Protein AF-A0A961NF91-F1 (afdb_monomer_lite)

Secondary structure (DSSP, 8-state):
---TT----EEEEEGGGT--HHHHHHHHTTSEEE-TTT--EEE-TT---EEEEEEES--S-HHHHHHHHHHH--STT-EEEEEE-PPPPTTS-HHHHHHHHHHHHHHHHHHH---EEEEEEPP-TTHHHHHHHHHHHHHH-----TTHHHHHHHHS----

pLDDT: mean 83.98, std 18.2, range [38.16, 98.5]

Radius of gyration: 16.46 Å; chains: 1; bounding box: 45×34×44 Å

Sequence (160 aa):
MIHPASHCPLLVISRADGRSSVAAAAYAARTKMTDLRTGKIYSYSRVPGLLAEGFANWSSGAAELWNAAEASETRRNARVARELRPALPAELPLDDQRRLVHGFSCWLKDEFGVAVHYVIHAPTFHGKKKSRQYWNDRNNRRRHDSLLEVFDRLCCTNDV

Structure (mmCIF, N/CA/C/O backbone):
data_AF-A0A961NF91-F1
#
_entry.id   AF-A0A961NF91-F1
#
loop_
_atom_site.group_PDB
_atom_site.id
_atom_site.type_symbol
_atom_site.label_atom_id
_atom_site.label_alt_id
_atom_site.label_comp_id
_atom_site.label_asym_id
_atom_site.label_entity_id
_atom_site.label_seq_id
_atom_site.pdbx_PDB_ins_code
_atom_site.Cartn_x
_atom_site.Cartn_y
_atom_site.Cartn_z
_atom_site.occupancy
_atom_site.B_iso_or_equiv
_atom_site.auth_seq_id
_atom_site.auth_comp_id
_atom_site.auth_asym_id
_atom_site.auth_atom_id
_atom_site.pdbx_PDB_model_num
ATOM 1 N N . MET A 1 1 ? 20.550 -21.795 -3.498 1.00 45.16 1 MET A N 1
ATOM 2 C CA . MET A 1 1 ? 20.814 -20.345 -3.612 1.00 45.16 1 MET A CA 1
ATOM 3 C C . MET A 1 1 ? 19.526 -19.702 -4.104 1.00 45.16 1 MET A C 1
ATOM 5 O O . MET A 1 1 ? 19.100 -20.033 -5.200 1.00 45.16 1 MET A O 1
ATOM 9 N N . ILE A 1 2 ? 18.842 -18.908 -3.276 1.00 46.69 2 ILE A N 1
ATOM 10 C CA . ILE A 1 2 ? 17.623 -18.200 -3.699 1.00 46.69 2 ILE A CA 1
ATOM 11 C C . ILE A 1 2 ? 18.089 -17.054 -4.597 1.00 46.69 2 ILE A C 1
ATOM 13 O O . ILE A 1 2 ? 18.871 -16.213 -4.154 1.00 46.69 2 ILE A O 1
ATOM 17 N N . HIS A 1 3 ? 17.687 -17.062 -5.869 1.00 53.53 3 HIS A N 1
ATOM 18 C CA . HIS A 1 3 ? 18.001 -15.967 -6.784 1.00 53.53 3 HIS A CA 1
ATOM 19 C C . HIS A 1 3 ? 17.428 -14.664 -6.192 1.00 53.53 3 HIS A C 1
ATOM 21 O O . HIS A 1 3 ? 16.327 -14.701 -5.650 1.00 53.53 3 HIS A O 1
ATOM 27 N N . PRO A 1 4 ? 18.102 -13.505 -6.269 1.00 55.38 4 PRO A N 1
ATOM 28 C CA . PRO A 1 4 ? 17.571 -12.247 -5.724 1.00 55.38 4 PRO A CA 1
ATOM 29 C C . PRO A 1 4 ? 16.215 -11.830 -6.331 1.00 55.38 4 PRO A C 1
ATOM 31 O O . PRO A 1 4 ? 15.483 -11.058 -5.719 1.00 55.38 4 PRO A O 1
ATOM 34 N N . ALA A 1 5 ? 15.841 -12.393 -7.487 1.00 56.38 5 ALA A N 1
ATOM 35 C CA . ALA A 1 5 ? 14.496 -12.267 -8.068 1.00 56.38 5 ALA A CA 1
ATOM 36 C C . ALA A 1 5 ? 13.415 -13.130 -7.373 1.00 56.38 5 ALA A C 1
ATOM 38 O O . ALA A 1 5 ? 12.238 -13.004 -7.679 1.00 56.38 5 ALA A O 1
ATOM 39 N N . SER A 1 6 ? 13.790 -13.994 -6.430 1.00 62.66 6 SER A N 1
ATOM 40 C CA . SER A 1 6 ? 12.916 -14.905 -5.680 1.00 62.66 6 SER A CA 1
ATOM 41 C C . SER A 1 6 ? 12.758 -14.448 -4.223 1.00 62.66 6 SER A C 1
ATOM 43 O O . SER A 1 6 ? 12.839 -15.248 -3.294 1.00 62.66 6 SER A O 1
ATOM 45 N N . HIS A 1 7 ? 12.571 -13.144 -4.004 1.00 81.06 7 HIS A N 1
ATOM 46 C CA . HIS A 1 7 ? 12.309 -12.567 -2.685 1.00 81.06 7 HIS A CA 1
ATOM 47 C C . HIS A 1 7 ? 10.883 -12.009 -2.636 1.00 81.06 7 HIS A C 1
ATOM 49 O O . HIS A 1 7 ? 10.570 -11.037 -3.317 1.00 81.06 7 HIS A O 1
ATOM 55 N N . CYS A 1 8 ? 10.017 -12.630 -1.834 1.00 88.25 8 CYS A N 1
ATOM 56 C CA . CYS A 1 8 ? 8.628 -12.210 -1.638 1.00 88.25 8 CYS A CA 1
ATOM 57 C C . CYS A 1 8 ? 8.222 -12.397 -0.165 1.00 88.25 8 CYS A C 1
ATOM 59 O O . CYS A 1 8 ? 7.534 -13.359 0.179 1.00 88.25 8 CYS A O 1
ATOM 61 N N . PRO A 1 9 ? 8.703 -11.543 0.755 1.00 91.38 9 PRO A N 1
ATOM 62 C CA . PRO A 1 9 ? 8.291 -11.613 2.143 1.00 91.38 9 PRO A CA 1
ATOM 63 C C . PRO A 1 9 ? 6.834 -11.170 2.274 1.00 91.38 9 PRO A C 1
ATOM 65 O O . PRO A 1 9 ? 6.402 -10.188 1.662 1.00 91.38 9 PRO A O 1
ATOM 68 N N . LEU A 1 10 ? 6.111 -11.887 3.130 1.00 94.31 10 LEU A N 1
ATOM 69 C CA . LEU A 1 10 ? 4.781 -11.534 3.598 1.00 94.31 10 LEU A CA 1
ATOM 70 C C . LEU A 1 10 ? 4.905 -11.019 5.030 1.00 94.31 10 LEU A C 1
ATOM 72 O O . LEU A 1 10 ? 5.339 -11.743 5.926 1.00 94.31 10 LEU A O 1
ATOM 76 N N . LEU A 1 11 ? 4.518 -9.767 5.251 1.00 95.00 11 LEU A N 1
ATOM 77 C CA . LEU A 1 11 ? 4.472 -9.155 6.570 1.00 95.00 11 LEU A CA 1
ATOM 78 C C . LEU A 1 11 ? 3.021 -9.018 7.016 1.00 95.00 11 LEU A C 1
ATOM 80 O O . LEU A 1 11 ? 2.163 -8.569 6.263 1.00 95.00 11 LEU A O 1
ATOM 84 N N . VAL A 1 12 ? 2.746 -9.365 8.268 1.00 96.75 12 VAL A N 1
ATOM 85 C CA . VAL A 1 12 ? 1.456 -9.069 8.893 1.00 96.75 12 VAL A CA 1
ATOM 86 C C . VAL A 1 12 ? 1.566 -7.725 9.606 1.00 96.75 12 VAL A C 1
ATOM 88 O O . VAL A 1 12 ? 2.531 -7.463 10.329 1.00 96.75 12 VAL A O 1
ATOM 91 N N . ILE A 1 13 ? 0.577 -6.862 9.400 1.00 96.56 13 ILE A N 1
ATOM 92 C CA . ILE A 1 13 ? 0.438 -5.602 10.122 1.00 96.56 13 ILE A CA 1
ATOM 93 C C . ILE A 1 13 ? -0.539 -5.853 11.265 1.00 96.56 13 ILE A C 1
ATOM 95 O O . ILE A 1 13 ? -1.721 -6.117 11.051 1.00 96.56 13 ILE A O 1
ATOM 99 N N . SER A 1 14 ? -0.015 -5.812 12.486 1.00 96.38 14 SER A N 1
ATOM 100 C CA . SER A 1 14 ? -0.759 -6.064 13.714 1.00 96.38 14 SER A CA 1
ATOM 101 C C . SER A 1 14 ? -0.682 -4.859 14.638 1.00 96.38 14 SER A C 1
ATOM 103 O O . SER A 1 14 ? 0.387 -4.277 14.840 1.00 96.38 14 SER A O 1
ATOM 105 N N . ARG A 1 15 ? -1.812 -4.531 15.265 1.00 94.19 15 ARG A N 1
ATOM 106 C CA . ARG A 1 15 ? -1.883 -3.474 16.283 1.00 94.19 15 ARG A CA 1
ATOM 107 C C . ARG A 1 15 ? -1.083 -3.806 17.538 1.00 94.19 15 ARG A C 1
ATOM 109 O O . ARG A 1 15 ? -0.548 -2.899 18.168 1.00 94.19 15 ARG A O 1
ATOM 116 N N . ALA A 1 16 ? -0.974 -5.092 17.882 1.00 94.44 16 ALA A N 1
ATOM 117 C CA . ALA A 1 16 ? -0.183 -5.535 19.031 1.00 94.44 16 ALA A CA 1
ATOM 118 C C . ALA A 1 16 ? 1.308 -5.194 18.875 1.00 94.44 16 ALA A C 1
ATOM 120 O O . ALA A 1 16 ? 1.970 -4.925 19.872 1.00 94.44 16 ALA A O 1
ATOM 121 N N . ASP A 1 17 ? 1.798 -5.099 17.636 1.00 93.50 17 ASP A N 1
ATOM 122 C CA . ASP A 1 17 ? 3.180 -4.711 17.332 1.00 93.50 17 ASP A CA 1
ATOM 123 C C . ASP A 1 17 ? 3.349 -3.181 17.243 1.00 93.50 17 ASP A C 1
ATOM 125 O O . ASP A 1 17 ? 4.366 -2.683 16.759 1.00 93.50 17 ASP A O 1
ATOM 129 N N . GLY A 1 18 ? 2.321 -2.415 17.627 1.00 92.62 18 GLY A N 1
ATOM 130 C CA . GLY A 1 18 ? 2.291 -0.958 17.501 1.00 92.62 18 GLY A CA 1
ATOM 131 C C . GLY A 1 18 ? 2.230 -0.458 16.054 1.00 92.62 18 GLY A C 1
ATOM 132 O O . GLY A 1 18 ? 2.477 0.724 15.808 1.00 92.62 18 GLY A O 1
ATOM 133 N N . ARG A 1 19 ? 1.920 -1.332 15.086 1.00 95.19 19 ARG A N 1
ATOM 134 C CA . ARG A 1 19 ? 1.823 -0.970 13.667 1.00 95.19 19 ARG A CA 1
ATOM 135 C C . ARG A 1 19 ? 0.426 -0.446 13.325 1.00 95.19 19 ARG A C 1
ATOM 137 O O . ARG A 1 19 ? -0.562 -0.807 13.960 1.00 95.19 19 ARG A O 1
ATOM 144 N N . SER A 1 20 ? 0.364 0.397 12.298 1.00 95.81 20 SER A N 1
ATOM 145 C CA . SER A 1 20 ? -0.870 0.939 11.715 1.00 95.81 20 SER A CA 1
ATOM 146 C C . SER A 1 20 ? -0.845 0.680 10.214 1.00 95.81 20 SER A C 1
ATOM 148 O O . SER A 1 20 ? 0.181 0.908 9.562 1.00 95.81 20 SER A O 1
ATOM 150 N N . SER A 1 21 ? -1.958 0.184 9.674 1.00 97.38 21 SER A N 1
ATOM 151 C CA . SER A 1 21 ? -2.094 -0.037 8.231 1.00 97.38 21 SER A CA 1
ATOM 152 C C . SER A 1 21 ? -2.079 1.289 7.465 1.00 97.38 21 SER A C 1
ATOM 154 O O . SER A 1 21 ? -1.402 1.389 6.445 1.00 97.38 21 SER A O 1
ATOM 156 N N . VAL A 1 22 ? -2.677 2.346 8.027 1.00 98.25 22 VAL A N 1
ATOM 157 C CA . VAL A 1 22 ? -2.628 3.713 7.479 1.00 98.25 22 VAL A CA 1
ATOM 158 C C . VAL A 1 22 ? -1.194 4.245 7.440 1.00 98.25 22 VAL A C 1
ATOM 160 O O . VAL A 1 22 ? -0.771 4.818 6.438 1.00 98.25 22 VAL A O 1
ATOM 163 N N . ALA A 1 23 ? -0.406 4.021 8.497 1.00 97.81 23 ALA A N 1
ATOM 164 C CA . ALA A 1 23 ? 0.999 4.434 8.522 1.00 97.81 23 ALA A CA 1
ATOM 165 C C . ALA A 1 23 ? 1.832 3.714 7.449 1.00 97.81 23 ALA A C 1
ATOM 167 O O . ALA A 1 23 ? 2.625 4.343 6.742 1.00 97.81 23 ALA A O 1
ATOM 168 N N . ALA A 1 24 ? 1.643 2.397 7.319 1.00 97.44 24 ALA A N 1
ATOM 169 C CA . ALA A 1 24 ? 2.328 1.586 6.318 1.00 97.44 24 ALA A CA 1
ATOM 170 C C . ALA A 1 24 ? 1.946 2.013 4.894 1.00 97.44 24 ALA A C 1
ATOM 172 O O . ALA A 1 24 ? 2.824 2.195 4.049 1.00 97.44 24 ALA A O 1
ATOM 173 N N . ALA A 1 25 ? 0.660 2.255 4.649 1.00 97.69 25 ALA A N 1
ATOM 174 C CA . ALA A 1 25 ? 0.154 2.724 3.370 1.00 97.69 25 ALA A CA 1
ATOM 175 C C . ALA A 1 25 ? 0.665 4.116 3.003 1.00 97.69 25 ALA A C 1
ATOM 177 O O . ALA A 1 25 ? 1.136 4.310 1.886 1.00 97.69 25 ALA A O 1
ATOM 178 N N . ALA A 1 26 ? 0.661 5.064 3.945 1.00 98.00 26 ALA A N 1
ATOM 179 C CA . ALA A 1 26 ? 1.219 6.396 3.731 1.00 98.00 26 ALA A CA 1
ATOM 180 C C . ALA A 1 26 ? 2.701 6.321 3.341 1.00 98.00 26 ALA A C 1
ATOM 182 O O . ALA A 1 26 ? 3.154 7.039 2.445 1.00 98.00 26 ALA A O 1
ATOM 183 N N . TYR A 1 27 ? 3.460 5.437 3.998 1.00 96.56 27 TYR A N 1
ATOM 184 C CA . TYR A 1 27 ? 4.861 5.204 3.666 1.00 96.56 27 TYR A CA 1
ATOM 185 C C . TYR A 1 27 ? 5.014 4.616 2.263 1.00 96.56 27 TYR A C 1
ATOM 187 O O . TYR A 1 27 ? 5.834 5.112 1.487 1.00 96.56 27 TYR A O 1
ATOM 195 N N . ALA A 1 28 ? 4.236 3.584 1.936 1.00 95.88 28 ALA A N 1
ATOM 196 C CA . ALA A 1 28 ? 4.276 2.883 0.658 1.00 95.88 28 ALA A CA 1
ATOM 197 C C . ALA A 1 28 ? 3.884 3.799 -0.516 1.00 95.88 28 ALA A C 1
ATOM 199 O O . ALA A 1 28 ? 4.651 3.919 -1.470 1.00 95.88 28 ALA A O 1
ATOM 200 N N . ALA A 1 29 ? 2.769 4.518 -0.402 1.00 96.62 29 ALA A N 1
ATOM 201 C CA . ALA A 1 29 ? 2.259 5.457 -1.406 1.00 96.62 29 ALA A CA 1
ATOM 202 C C . ALA A 1 29 ? 2.975 6.819 -1.395 1.00 96.62 29 ALA A C 1
ATOM 204 O O . ALA A 1 29 ? 2.605 7.726 -2.131 1.00 96.62 29 ALA A O 1
ATOM 205 N N . ARG A 1 30 ? 4.012 6.996 -0.557 1.00 96.50 30 ARG A N 1
ATOM 206 C CA . ARG A 1 30 ? 4.798 8.243 -0.470 1.00 96.50 30 ARG A CA 1
ATOM 207 C C . ARG A 1 30 ? 3.908 9.479 -0.320 1.00 96.50 30 ARG A C 1
ATOM 209 O O . ARG A 1 30 ? 4.159 10.512 -0.928 1.00 96.50 30 ARG A O 1
ATOM 216 N N . THR A 1 31 ? 2.875 9.381 0.508 1.00 96.31 31 THR A N 1
ATOM 217 C CA . THR A 1 31 ? 1.854 10.426 0.646 1.00 96.31 31 THR A CA 1
ATOM 218 C C . THR A 1 31 ? 1.624 10.795 2.110 1.00 96.31 31 THR A C 1
ATOM 220 O O . THR A 1 31 ? 2.300 10.296 3.019 1.00 96.31 31 THR A O 1
ATOM 223 N N . LYS A 1 32 ? 0.726 11.752 2.341 1.00 98.00 32 LYS A N 1
ATOM 224 C CA . LYS A 1 32 ? 0.259 12.142 3.667 1.00 98.00 32 LYS A CA 1
ATOM 225 C C . LYS A 1 32 ? -1.098 11.494 3.928 1.00 98.00 32 LYS A C 1
ATOM 227 O O . LYS A 1 32 ? -2.015 11.690 3.142 1.00 98.00 32 LYS A O 1
ATOM 232 N N . MET A 1 33 ? -1.236 10.778 5.040 1.00 98.25 33 MET A N 1
ATOM 233 C CA . MET A 1 33 ? -2.511 10.205 5.482 1.00 98.25 33 MET A CA 1
ATOM 234 C C . MET A 1 33 ? -2.722 10.447 6.973 1.00 98.25 33 MET A C 1
ATOM 236 O O . MET A 1 33 ? -1.764 10.506 7.750 1.00 98.25 33 MET A O 1
ATOM 240 N N . THR A 1 34 ? -3.985 10.552 7.367 1.00 98.50 34 THR A N 1
ATOM 241 C CA . THR A 1 34 ? -4.399 10.621 8.768 1.00 98.50 34 THR A CA 1
ATOM 242 C C . THR A 1 34 ? -5.028 9.291 9.157 1.00 98.50 34 THR A C 1
ATOM 244 O O . THR A 1 34 ? -5.922 8.806 8.468 1.00 98.50 34 THR A O 1
ATOM 247 N N . ASP A 1 35 ? -4.557 8.705 10.253 1.00 97.69 35 ASP A N 1
ATOM 248 C CA . ASP A 1 35 ? -5.179 7.550 10.898 1.00 97.69 35 ASP A CA 1
ATOM 249 C C . ASP A 1 35 ? -6.337 8.068 11.760 1.00 97.69 35 ASP A C 1
ATOM 251 O O . ASP A 1 35 ? -6.119 8.690 12.802 1.00 97.69 35 ASP A O 1
ATOM 255 N N . LEU A 1 36 ? -7.571 7.855 11.302 1.00 97.75 36 LEU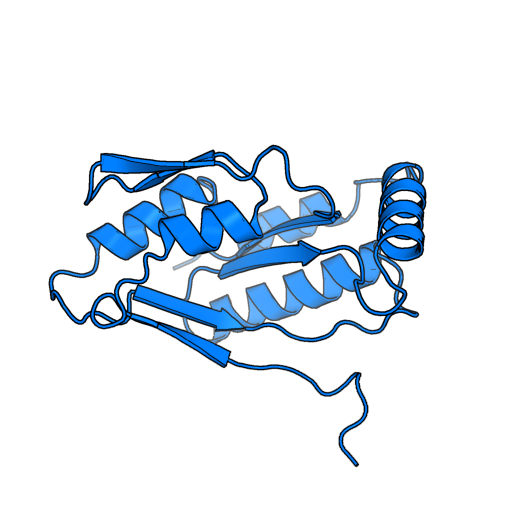 A N 1
ATOM 256 C CA . LEU A 1 36 ? -8.778 8.392 11.938 1.00 97.75 36 LEU A CA 1
ATOM 257 C C . LEU A 1 36 ? -9.046 7.771 13.314 1.00 97.75 36 LEU A C 1
ATOM 259 O O . LEU A 1 36 ? -9.662 8.407 14.165 1.00 97.75 36 LEU A O 1
ATOM 263 N N . ARG A 1 37 ? -8.546 6.557 13.566 1.00 94.56 37 ARG A N 1
ATOM 264 C CA . ARG A 1 37 ? -8.694 5.871 14.855 1.00 94.56 37 ARG A CA 1
ATOM 265 C C . ARG A 1 37 ? -7.831 6.515 15.939 1.00 94.56 37 ARG A C 1
ATOM 267 O O . ARG A 1 37 ? -8.215 6.530 17.104 1.00 94.56 37 ARG A O 1
ATOM 274 N N . THR A 1 38 ? -6.639 6.990 15.580 1.00 94.75 38 THR A N 1
ATOM 275 C CA . THR A 1 38 ? -5.663 7.541 16.541 1.00 94.75 38 THR A CA 1
ATOM 276 C C . THR A 1 38 ? -5.468 9.050 16.444 1.00 94.75 38 THR A C 1
ATOM 278 O O . THR A 1 38 ? -4.808 9.624 17.308 1.00 94.75 38 THR A O 1
ATOM 281 N N . GLY A 1 39 ? -5.975 9.689 15.389 1.00 97.00 39 GLY A N 1
ATOM 282 C CA . GLY A 1 39 ? -5.725 11.094 15.061 1.00 97.00 39 GLY A CA 1
ATOM 283 C C . GLY A 1 39 ? -4.299 11.381 14.573 1.00 97.00 39 GLY A C 1
ATOM 284 O O . GLY A 1 39 ? -3.949 12.538 14.340 1.00 97.00 39 GLY A O 1
ATOM 285 N N . LYS A 1 40 ? -3.444 10.360 14.423 1.00 97.69 40 LYS A N 1
ATOM 286 C CA . LYS A 1 40 ? -2.047 10.541 14.007 1.00 97.69 40 LYS A CA 1
ATOM 287 C C . LYS A 1 40 ? -1.956 10.849 12.518 1.00 97.69 40 LYS A C 1
ATOM 289 O O . LYS A 1 40 ? -2.625 10.229 11.697 1.00 97.69 40 LYS A O 1
ATOM 294 N N . ILE A 1 41 ? -1.059 11.767 12.171 1.00 98.25 41 ILE A N 1
ATOM 295 C CA . ILE A 1 41 ? -0.779 12.157 10.789 1.00 98.25 41 ILE A CA 1
ATOM 296 C C . ILE A 1 41 ? 0.585 11.599 10.385 1.00 98.25 41 ILE A C 1
ATOM 298 O O . ILE A 1 41 ? 1.602 11.901 11.011 1.00 98.25 41 ILE A O 1
ATOM 302 N N . TYR A 1 42 ? 0.611 10.832 9.302 1.00 97.81 42 TYR A N 1
ATOM 303 C CA . TYR A 1 42 ? 1.816 10.276 8.700 1.00 97.81 42 TYR A CA 1
ATOM 304 C C . TYR A 1 42 ? 2.087 10.988 7.379 1.00 97.81 42 TYR A C 1
ATOM 306 O O . TYR A 1 42 ? 1.187 11.094 6.554 1.00 97.81 42 TYR A O 1
ATOM 314 N N . SER A 1 43 ? 3.302 11.499 7.165 1.00 96.94 43 SER A N 1
ATOM 315 C CA . SER A 1 43 ? 3.644 12.260 5.957 1.00 96.94 43 SER A CA 1
ATOM 316 C C . SER A 1 43 ? 4.961 11.796 5.356 1.00 96.94 43 SER A C 1
ATOM 318 O O . SER A 1 43 ? 6.028 12.057 5.910 1.00 96.94 43 SER A O 1
ATOM 320 N N . TYR A 1 44 ? 4.882 11.183 4.175 1.00 95.81 44 TYR A N 1
ATOM 321 C CA . TYR A 1 44 ? 6.038 10.697 3.418 1.00 95.81 44 TYR A CA 1
ATOM 322 C C . TYR A 1 44 ? 6.140 11.304 2.012 1.00 95.81 44 TYR A C 1
ATOM 324 O O . TYR A 1 44 ? 6.925 10.830 1.198 1.00 95.81 44 TYR A O 1
ATOM 332 N N . SER A 1 45 ? 5.425 12.405 1.760 1.00 90.50 45 SER A N 1
ATOM 333 C CA . SER A 1 45 ? 5.399 13.149 0.485 1.00 90.50 45 SER A CA 1
ATOM 334 C C . SER A 1 45 ? 6.760 13.625 -0.027 1.00 90.50 45 SER A C 1
ATOM 336 O O . SER A 1 45 ? 6.919 13.917 -1.207 1.00 90.50 45 SER A O 1
ATOM 338 N N . ARG A 1 46 ? 7.765 13.707 0.850 1.00 89.75 46 ARG A N 1
ATOM 339 C CA . ARG A 1 46 ? 9.135 14.112 0.494 1.00 89.75 46 ARG A CA 1
ATOM 340 C C . ARG A 1 46 ? 10.040 12.938 0.118 1.00 89.75 46 ARG A C 1
ATOM 342 O O . ARG A 1 46 ? 11.189 13.158 -0.259 1.00 89.75 46 ARG A O 1
ATOM 349 N N . VAL A 1 47 ? 9.569 11.701 0.266 1.00 88.50 47 VAL A N 1
ATOM 350 C CA . VAL A 1 47 ? 10.355 10.502 -0.026 1.00 88.50 47 VAL A CA 1
ATOM 351 C C . VAL A 1 47 ? 10.150 10.133 -1.503 1.00 88.50 47 VAL A C 1
ATOM 353 O O . VAL A 1 47 ? 9.031 9.812 -1.892 1.00 88.50 47 VAL A O 1
ATOM 356 N N . PRO A 1 48 ? 11.198 10.173 -2.347 1.00 85.88 48 PRO A N 1
ATOM 357 C CA . PRO A 1 48 ? 11.063 9.872 -3.769 1.00 85.88 48 PRO A CA 1
ATOM 358 C C . PRO A 1 48 ? 10.986 8.360 -4.023 1.00 85.88 48 PRO A C 1
ATOM 360 O O . PRO A 1 48 ? 11.174 7.541 -3.120 1.00 85.88 48 PRO A O 1
ATOM 363 N N . GLY A 1 49 ? 10.796 7.988 -5.290 1.00 87.44 49 GLY A N 1
ATOM 364 C CA . GLY A 1 49 ? 10.935 6.603 -5.736 1.00 87.44 49 GLY A CA 1
ATOM 365 C C . GLY A 1 49 ? 9.631 5.824 -5.859 1.00 87.44 49 GLY A C 1
ATOM 366 O O . GLY A 1 49 ? 9.710 4.620 -6.056 1.00 87.44 49 GLY A O 1
ATOM 367 N N . LEU A 1 50 ? 8.462 6.463 -5.773 1.00 91.88 50 LEU A N 1
ATOM 368 C CA . LEU A 1 50 ? 7.213 5.871 -6.262 1.00 91.88 50 LEU A CA 1
ATOM 369 C C . LEU A 1 50 ? 7.187 5.959 -7.793 1.00 91.88 50 LEU A C 1
ATOM 371 O O . LEU A 1 50 ? 7.470 7.023 -8.344 1.00 91.88 50 LEU A O 1
ATOM 375 N N . LEU A 1 51 ? 6.914 4.835 -8.454 1.00 91.94 51 LEU A N 1
ATOM 376 C CA . LEU A 1 51 ? 6.835 4.719 -9.913 1.00 91.94 51 LEU A CA 1
ATOM 377 C C . LEU A 1 51 ? 5.413 4.452 -10.404 1.00 91.94 51 LEU A C 1
ATOM 379 O O . LEU A 1 51 ? 5.059 4.894 -11.489 1.00 91.94 51 LEU A O 1
ATOM 383 N N . ALA A 1 52 ? 4.623 3.706 -9.634 1.00 93.56 52 ALA A N 1
ATOM 384 C CA . ALA A 1 52 ? 3.217 3.456 -9.921 1.00 93.56 52 ALA A CA 1
ATOM 385 C C . ALA A 1 52 ? 2.466 3.131 -8.627 1.00 93.56 52 ALA A C 1
ATOM 387 O O . ALA A 1 52 ? 3.061 2.628 -7.672 1.00 93.56 52 ALA A O 1
ATOM 388 N N . GLU A 1 53 ? 1.167 3.383 -8.635 1.00 95.94 53 GLU A N 1
ATOM 389 C CA . GLU A 1 53 ? 0.203 3.049 -7.590 1.00 95.94 53 GLU A CA 1
ATOM 390 C C . GLU A 1 53 ? -1.073 2.565 -8.283 1.00 95.94 53 GLU A C 1
ATOM 392 O O . GLU A 1 53 ? -1.348 2.967 -9.418 1.00 95.94 53 GLU A O 1
ATOM 397 N N . GLY A 1 54 ? -1.820 1.681 -7.636 1.00 96.44 54 GLY A N 1
ATOM 398 C CA . GLY A 1 54 ? -3.121 1.244 -8.119 1.00 96.44 54 GLY A CA 1
ATOM 399 C C . GLY A 1 54 ? -3.841 0.366 -7.108 1.00 96.44 54 GLY A C 1
ATOM 400 O O . GLY A 1 54 ? -3.319 0.057 -6.029 1.00 96.44 54 GLY A O 1
ATOM 401 N N . PHE A 1 55 ? -5.062 -0.014 -7.465 1.00 97.25 55 PHE A N 1
ATOM 402 C CA . PHE A 1 55 ? -5.995 -0.685 -6.571 1.00 97.25 55 PHE A CA 1
ATOM 403 C C . PHE A 1 55 ? -6.705 -1.828 -7.290 1.00 97.25 55 PHE A C 1
ATOM 405 O O . PHE A 1 55 ? -6.913 -1.779 -8.497 1.00 97.25 55 PHE A O 1
ATOM 412 N N . ALA A 1 56 ? -7.109 -2.840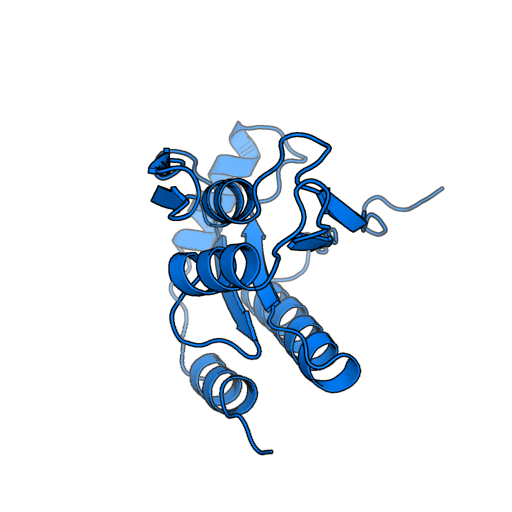 -6.529 1.00 96.56 56 ALA A N 1
ATOM 413 C CA . ALA A 1 56 ? -8.101 -3.820 -6.949 1.00 96.56 56 ALA A CA 1
ATOM 414 C C . ALA A 1 56 ? -9.161 -3.931 -5.852 1.00 96.56 56 ALA A C 1
ATOM 416 O O . ALA A 1 56 ? -8.823 -3.914 -4.664 1.00 96.56 56 ALA A O 1
ATOM 417 N N . ASN A 1 57 ? -10.433 -4.033 -6.248 1.00 95.81 57 ASN A N 1
ATOM 418 C CA . ASN A 1 57 ? -11.571 -4.089 -5.323 1.00 95.81 57 ASN A CA 1
ATOM 419 C C . ASN A 1 57 ? -11.675 -2.873 -4.371 1.00 95.81 57 ASN A C 1
ATOM 421 O O . ASN A 1 57 ? -12.129 -2.982 -3.232 1.00 95.81 57 ASN A O 1
ATOM 425 N N . TRP A 1 58 ? -11.199 -1.706 -4.818 1.00 95.88 58 TRP A N 1
ATOM 426 C CA . TRP A 1 58 ? -11.323 -0.434 -4.107 1.00 95.88 58 TRP A CA 1
ATOM 427 C C . TRP A 1 58 ? -11.149 0.740 -5.074 1.00 95.88 58 TRP A C 1
ATOM 429 O O . TRP A 1 58 ? -10.247 0.711 -5.905 1.00 95.88 58 TRP A O 1
ATOM 439 N N . SER A 1 59 ? -11.971 1.783 -4.952 1.00 92.44 59 SER A N 1
ATOM 440 C CA . SER A 1 59 ? -11.949 2.942 -5.864 1.00 92.44 59 SER A CA 1
ATOM 441 C C . SER A 1 59 ? -11.741 4.289 -5.169 1.00 92.44 59 SER A C 1
ATOM 443 O O . SER A 1 59 ? -11.341 5.252 -5.817 1.00 92.44 59 SER A O 1
ATOM 445 N N . SER A 1 60 ? -11.959 4.373 -3.854 1.00 92.06 60 SER A N 1
ATOM 446 C CA . SER A 1 60 ? -11.943 5.651 -3.127 1.00 92.06 60 SER A CA 1
ATOM 447 C C . SER A 1 60 ? -10.549 6.156 -2.750 1.00 92.06 60 SER A C 1
ATOM 449 O O . SER A 1 60 ? -10.456 7.227 -2.173 1.00 92.06 60 SER A O 1
ATOM 451 N N . GLY A 1 61 ? -9.480 5.416 -3.063 1.00 94.25 61 GLY A N 1
ATOM 452 C CA . GLY A 1 61 ? -8.099 5.780 -2.728 1.00 94.25 61 GLY A CA 1
ATOM 453 C C . GLY A 1 61 ? -7.546 5.092 -1.475 1.00 94.25 61 GLY A C 1
ATOM 454 O O . GLY A 1 61 ? -8.253 4.408 -0.728 1.00 94.25 61 GLY A O 1
ATOM 455 N N . ALA A 1 62 ? -6.233 5.232 -1.263 1.00 97.00 62 ALA A N 1
ATOM 456 C CA . ALA A 1 62 ? -5.527 4.502 -0.213 1.00 97.00 62 ALA A CA 1
ATOM 457 C C . ALA A 1 62 ? -5.888 4.986 1.200 1.00 97.00 62 ALA A C 1
ATOM 459 O O . ALA A 1 62 ? -6.018 4.163 2.104 1.00 97.00 62 ALA A O 1
ATOM 460 N N . ALA A 1 63 ? -6.071 6.291 1.418 1.00 97.75 63 ALA A N 1
ATOM 461 C CA . ALA A 1 63 ? -6.408 6.799 2.749 1.00 97.75 63 ALA A CA 1
ATOM 462 C C . ALA A 1 63 ? -7.747 6.223 3.237 1.00 97.75 63 ALA A C 1
ATOM 464 O O . ALA A 1 63 ? -7.865 5.812 4.390 1.00 97.75 63 ALA A O 1
ATOM 465 N N . GLU A 1 64 ? -8.721 6.139 2.342 1.00 98.19 64 GLU A N 1
ATOM 466 C CA . GLU A 1 64 ? -10.053 5.600 2.553 1.00 98.19 64 GLU A CA 1
ATOM 467 C C . GLU A 1 64 ? -9.988 4.092 2.801 1.00 98.19 64 GLU A C 1
ATOM 469 O O . GLU A 1 64 ? -10.556 3.623 3.786 1.00 98.19 64 GLU A O 1
ATOM 474 N N . LEU A 1 65 ? -9.239 3.347 1.976 1.00 98.06 65 LEU A N 1
ATOM 475 C CA . LEU A 1 65 ? -9.077 1.896 2.126 1.00 98.06 65 LEU A CA 1
ATOM 476 C C . LEU A 1 65 ? -8.540 1.535 3.506 1.00 98.06 65 LEU A C 1
ATOM 478 O O . LEU A 1 65 ? -9.111 0.715 4.223 1.00 98.06 65 LEU A O 1
ATOM 482 N N . TRP A 1 66 ? -7.421 2.146 3.886 1.00 98.00 66 TRP A N 1
ATOM 483 C CA . TRP A 1 66 ? -6.723 1.744 5.099 1.00 98.00 66 TRP A CA 1
ATOM 484 C C . TRP A 1 66 ? -7.399 2.276 6.358 1.00 98.00 66 TRP A C 1
ATOM 486 O O . TRP A 1 66 ? -7.345 1.615 7.392 1.00 98.00 66 TRP A O 1
ATOM 496 N N . ASN A 1 67 ? -8.114 3.404 6.284 1.00 98.19 67 ASN A N 1
ATOM 497 C CA . ASN A 1 67 ? -8.988 3.806 7.385 1.00 98.19 67 ASN A CA 1
ATOM 498 C C . ASN A 1 67 ? -10.216 2.894 7.513 1.00 98.19 67 ASN A C 1
ATOM 500 O O . ASN A 1 67 ? -10.602 2.591 8.640 1.00 98.19 67 ASN A O 1
ATOM 504 N N . ALA A 1 68 ? -10.790 2.403 6.410 1.00 97.88 68 ALA A N 1
ATOM 505 C CA . ALA A 1 68 ? -11.858 1.405 6.461 1.00 97.88 68 ALA A CA 1
ATOM 506 C C . ALA A 1 68 ? -11.364 0.079 7.070 1.00 97.88 68 ALA A C 1
ATOM 508 O O . ALA A 1 68 ? -12.038 -0.476 7.936 1.00 97.88 68 ALA A O 1
ATOM 509 N N . ALA A 1 69 ? -10.159 -0.374 6.705 1.00 97.31 69 ALA A N 1
ATOM 510 C CA . ALA A 1 69 ? -9.528 -1.566 7.279 1.00 97.31 69 ALA A CA 1
ATOM 511 C C . ALA A 1 69 ? -9.210 -1.415 8.780 1.00 97.31 69 ALA A C 1
ATOM 513 O O . ALA A 1 69 ? -9.388 -2.348 9.563 1.00 97.31 69 ALA A O 1
ATOM 514 N N . GLU A 1 70 ? -8.763 -0.236 9.229 1.00 97.44 70 GLU A N 1
ATOM 515 C CA . GLU A 1 70 ? -8.645 0.030 10.666 1.00 97.44 70 GLU A CA 1
ATOM 516 C C . GLU A 1 70 ? -10.024 0.053 11.343 1.00 97.44 70 GLU A C 1
ATOM 518 O O . GLU A 1 70 ? -10.181 -0.486 12.437 1.00 97.44 70 GLU A O 1
ATOM 523 N N . ALA A 1 71 ? -11.036 0.659 10.728 1.00 96.75 71 ALA A N 1
ATOM 524 C CA . ALA A 1 71 ? -12.363 0.764 11.327 1.00 96.75 71 ALA A CA 1
ATOM 525 C C . ALA A 1 71 ? -13.083 -0.591 11.440 1.00 96.75 71 ALA A C 1
ATOM 527 O O . ALA A 1 71 ? -13.809 -0.806 12.411 1.00 96.75 71 ALA A O 1
ATOM 528 N N . SER A 1 72 ? -12.864 -1.519 10.500 1.00 95.88 72 SER A N 1
ATOM 529 C CA . SER A 1 72 ? -13.495 -2.847 10.517 1.00 95.88 72 SER A CA 1
ATOM 530 C C . SER A 1 72 ? -13.018 -3.733 11.670 1.00 95.88 72 SER A C 1
ATOM 532 O O . SER A 1 72 ? -13.703 -4.675 12.062 1.00 95.88 72 SER A O 1
ATOM 534 N N . GLU A 1 73 ? -11.846 -3.442 12.233 1.00 94.94 73 GLU A N 1
ATOM 535 C CA . GLU A 1 73 ? -11.239 -4.231 13.298 1.00 94.94 73 GLU A CA 1
ATOM 536 C C . GLU A 1 73 ? -11.487 -3.619 14.681 1.00 94.94 73 GLU A C 1
ATOM 538 O O . GLU A 1 73 ? -11.067 -2.499 14.978 1.00 94.94 73 GLU A O 1
ATOM 543 N N . THR A 1 74 ? -12.076 -4.389 15.598 1.00 91.94 74 THR A N 1
ATOM 544 C CA . THR A 1 74 ? -12.449 -3.899 16.943 1.00 91.94 74 THR A CA 1
ATOM 545 C C . THR A 1 74 ? -11.425 -4.233 18.027 1.00 91.94 74 THR A C 1
ATOM 547 O O . THR A 1 74 ? -11.381 -3.596 19.080 1.00 91.94 74 THR A O 1
ATOM 550 N N . ARG A 1 75 ? -10.563 -5.231 17.796 1.00 92.88 75 ARG A N 1
ATOM 551 C CA . ARG A 1 75 ? -9.639 -5.740 18.820 1.00 92.88 75 ARG A CA 1
ATOM 552 C C . ARG A 1 75 ? -8.325 -4.960 18.842 1.00 92.88 75 ARG A C 1
ATOM 554 O O . ARG A 1 75 ? -7.776 -4.584 17.804 1.00 92.88 75 ARG A O 1
ATOM 561 N N . ARG A 1 76 ? -7.755 -4.786 20.041 1.00 89.81 76 ARG A N 1
ATOM 562 C CA . ARG A 1 76 ? -6.456 -4.108 20.237 1.00 89.81 76 ARG A CA 1
ATOM 563 C C . ARG A 1 76 ? -5.264 -4.848 19.621 1.00 89.81 76 ARG A C 1
ATOM 565 O O . ARG A 1 76 ? -4.224 -4.245 19.413 1.00 89.81 76 ARG A O 1
ATOM 572 N N . ASN A 1 77 ? -5.403 -6.145 19.359 1.00 91.81 77 ASN A N 1
ATOM 573 C CA . ASN A 1 77 ? -4.386 -7.017 18.765 1.00 91.81 77 ASN A CA 1
ATOM 574 C C . ASN A 1 77 ? -4.792 -7.518 17.368 1.00 91.81 77 ASN A C 1
ATOM 576 O O . ASN A 1 77 ? -4.318 -8.564 16.929 1.00 91.81 77 ASN A O 1
ATOM 580 N N . ALA A 1 78 ? -5.695 -6.802 16.691 1.00 95.19 78 ALA A N 1
ATOM 581 C CA . ALA A 1 78 ? -6.150 -7.161 15.356 1.00 95.19 78 ALA A CA 1
ATOM 582 C C . ALA A 1 78 ? -5.006 -7.156 14.330 1.00 95.19 78 ALA A C 1
ATOM 584 O O . ALA A 1 78 ? -4.098 -6.317 14.389 1.00 95.19 78 ALA A O 1
ATOM 585 N N . ARG A 1 79 ? -5.087 -8.089 13.374 1.00 96.56 79 ARG A N 1
ATOM 586 C CA . ARG A 1 79 ? -4.224 -8.168 12.189 1.00 96.56 79 ARG A CA 1
ATOM 587 C C . ARG A 1 79 ? -4.916 -7.426 11.049 1.00 96.56 79 ARG A C 1
ATOM 589 O O . ARG A 1 79 ? -5.657 -8.027 10.286 1.00 96.56 79 ARG A O 1
ATOM 596 N N . VAL A 1 80 ? -4.674 -6.124 10.981 1.00 96.62 80 VAL A N 1
ATOM 597 C CA . VAL A 1 80 ? -5.397 -5.178 10.116 1.00 96.62 80 VAL A CA 1
ATOM 598 C C . VAL A 1 80 ? -5.041 -5.301 8.635 1.00 96.62 80 VAL A C 1
ATOM 600 O O . VAL A 1 80 ? -5.827 -4.908 7.784 1.00 96.62 80 VAL A O 1
ATOM 603 N N . ALA A 1 81 ? -3.853 -5.817 8.306 1.00 97.12 81 ALA A N 1
ATOM 604 C CA . ALA A 1 81 ? -3.412 -5.937 6.920 1.00 97.12 81 ALA A CA 1
ATOM 605 C C . ALA A 1 81 ? -2.321 -7.000 6.736 1.00 97.12 81 ALA A C 1
ATOM 607 O O . ALA A 1 81 ? -1.638 -7.403 7.685 1.00 97.12 81 ALA A O 1
ATOM 608 N N . ARG A 1 82 ? -2.124 -7.415 5.482 1.00 97.19 82 ARG A N 1
ATOM 609 C CA . ARG A 1 82 ? -0.968 -8.199 5.030 1.00 97.19 82 ARG A CA 1
ATOM 610 C C . ARG A 1 82 ? -0.259 -7.433 3.920 1.00 97.19 82 ARG A C 1
ATOM 612 O O . ARG A 1 82 ? -0.904 -6.942 3.003 1.00 97.19 82 ARG A O 1
ATOM 619 N N . GLU A 1 83 ? 1.058 -7.344 4.010 1.00 96.31 83 GLU A N 1
ATOM 620 C CA . GLU A 1 83 ? 1.915 -6.669 3.042 1.00 96.31 83 GLU A CA 1
ATOM 621 C C . GLU A 1 83 ? 2.799 -7.706 2.347 1.00 96.31 83 GLU A C 1
ATOM 623 O O . GLU A 1 83 ? 3.628 -8.357 2.984 1.00 96.31 83 GLU A O 1
ATOM 628 N N . LEU A 1 84 ? 2.627 -7.851 1.036 1.00 95.50 84 LEU A N 1
ATOM 629 C CA . LEU A 1 84 ? 3.505 -8.639 0.176 1.00 95.50 84 LEU A CA 1
ATOM 630 C C . LEU A 1 84 ? 4.549 -7.713 -0.453 1.00 95.50 84 LEU A C 1
ATOM 632 O O . LEU A 1 84 ? 4.190 -6.668 -0.991 1.00 95.50 84 LEU A O 1
ATOM 636 N N . ARG A 1 85 ? 5.834 -8.094 -0.424 1.00 92.56 85 ARG A N 1
ATOM 637 C CA . ARG A 1 85 ? 6.909 -7.332 -1.099 1.00 92.56 85 ARG A CA 1
ATOM 638 C C . ARG A 1 85 ? 7.636 -8.157 -2.163 1.00 92.56 85 ARG A C 1
ATOM 640 O O . ARG A 1 85 ? 8.822 -8.451 -1.989 1.00 92.56 85 ARG A O 1
ATOM 647 N N . PRO A 1 86 ? 6.961 -8.546 -3.254 1.00 90.88 86 PRO A N 1
ATOM 648 C CA . PRO A 1 86 ? 7.614 -9.273 -4.331 1.00 90.88 86 PRO A CA 1
ATOM 649 C C . PRO A 1 86 ? 8.703 -8.413 -4.984 1.00 90.88 86 PRO A C 1
ATOM 651 O O . PRO A 1 86 ? 8.481 -7.253 -5.337 1.00 90.88 86 PRO A O 1
ATOM 654 N N . ALA A 1 87 ? 9.889 -8.988 -5.160 1.00 89.38 87 ALA A N 1
ATOM 655 C CA . ALA A 1 87 ? 10.906 -8.427 -6.033 1.00 89.38 87 ALA A CA 1
ATOM 656 C C . ALA A 1 87 ? 10.437 -8.550 -7.489 1.00 89.38 87 ALA A C 1
ATOM 658 O O . ALA A 1 87 ? 10.093 -9.638 -7.947 1.00 89.38 87 ALA A O 1
ATOM 659 N N . LEU A 1 88 ? 10.436 -7.435 -8.217 1.00 88.31 88 LEU A N 1
ATOM 660 C CA . LEU A 1 88 ? 10.136 -7.427 -9.648 1.00 88.31 88 LEU A CA 1
ATOM 661 C C . LEU A 1 88 ? 11.440 -7.540 -10.453 1.00 88.31 88 LEU A C 1
ATOM 663 O O . LEU A 1 88 ? 12.410 -6.859 -10.098 1.00 88.31 88 LEU A O 1
ATOM 667 N N . PRO A 1 89 ? 11.477 -8.339 -11.538 1.00 85.31 89 PRO A N 1
ATOM 668 C CA . PRO A 1 89 ? 12.621 -8.387 -12.444 1.00 85.31 89 PRO A CA 1
ATOM 669 C C . PRO A 1 89 ? 12.975 -6.990 -12.960 1.00 85.31 89 PRO A C 1
ATOM 671 O O . PRO A 1 89 ? 12.109 -6.238 -13.423 1.00 85.31 89 PRO A O 1
ATOM 674 N N . ALA A 1 90 ? 14.250 -6.619 -12.857 1.00 79.44 90 ALA A N 1
ATOM 675 C CA . ALA A 1 90 ? 14.713 -5.281 -13.223 1.00 79.44 90 ALA A CA 1
ATOM 676 C C . ALA A 1 90 ? 14.709 -5.064 -14.744 1.00 79.44 9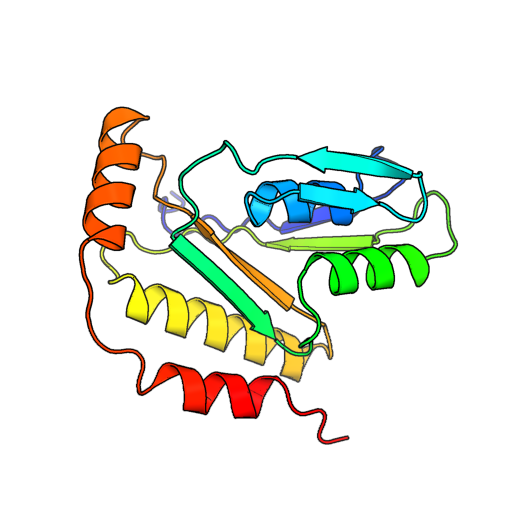0 ALA A C 1
ATOM 678 O O . ALA A 1 90 ? 14.614 -3.927 -15.208 1.00 79.44 90 ALA A O 1
ATOM 679 N N . GLU A 1 91 ? 14.788 -6.162 -15.489 1.00 82.69 91 GLU A N 1
ATOM 680 C CA . GLU A 1 91 ? 14.769 -6.249 -16.943 1.00 82.69 91 GLU A CA 1
ATOM 681 C C . GLU A 1 91 ? 13.375 -5.961 -17.515 1.00 82.69 91 GLU A C 1
ATOM 683 O O . GLU A 1 91 ? 13.255 -5.561 -18.671 1.00 82.69 91 GLU A O 1
ATOM 688 N N . LEU A 1 92 ? 12.322 -6.130 -16.707 1.00 87.12 92 LEU A N 1
ATOM 689 C CA . LEU A 1 92 ? 10.947 -5.912 -17.137 1.00 87.12 92 LEU A CA 1
ATOM 690 C C . LEU A 1 92 ? 10.654 -4.399 -17.254 1.00 87.12 92 LEU A C 1
ATOM 692 O O . LEU A 1 92 ? 10.884 -3.665 -16.281 1.00 87.12 92 LEU A O 1
ATOM 696 N N . PRO A 1 93 ? 10.137 -3.900 -18.395 1.00 88.69 93 PRO A N 1
ATOM 697 C CA . PRO A 1 93 ? 9.704 -2.509 -18.532 1.00 88.69 93 PRO A CA 1
ATOM 698 C C . PRO A 1 93 ? 8.646 -2.126 -17.490 1.00 88.69 93 PRO A C 1
ATOM 700 O O . PRO A 1 93 ? 7.879 -2.972 -17.039 1.00 88.69 93 PRO A O 1
ATOM 703 N N . LEU A 1 94 ? 8.574 -0.843 -17.107 1.00 86.75 94 LEU A N 1
ATOM 704 C CA . LEU A 1 94 ? 7.645 -0.393 -16.059 1.00 86.75 94 LEU A CA 1
ATOM 705 C C . LEU A 1 94 ? 6.179 -0.714 -16.392 1.00 86.75 94 LEU A C 1
ATOM 707 O O . LEU A 1 94 ? 5.443 -1.105 -15.494 1.00 86.75 94 LEU A O 1
ATOM 711 N N . ASP A 1 95 ? 5.760 -0.600 -17.650 1.00 90.25 95 ASP A N 1
ATOM 712 C CA . ASP A 1 95 ? 4.374 -0.899 -18.037 1.00 90.25 95 ASP A CA 1
ATOM 713 C C . ASP A 1 95 ? 4.040 -2.383 -17.879 1.00 90.25 95 ASP A C 1
ATOM 715 O O . ASP A 1 95 ? 2.967 -2.731 -17.390 1.00 90.25 95 ASP A O 1
ATOM 719 N N . ASP A 1 96 ? 4.986 -3.268 -18.191 1.00 92.00 96 ASP A N 1
ATOM 720 C CA . ASP A 1 96 ? 4.813 -4.703 -17.977 1.00 92.00 96 ASP A CA 1
ATOM 721 C C . ASP A 1 96 ? 4.901 -5.061 -16.486 1.00 92.00 96 ASP A C 1
ATOM 723 O O . ASP A 1 96 ? 4.159 -5.920 -16.019 1.00 92.00 96 ASP A O 1
ATOM 727 N N . GLN A 1 97 ? 5.721 -4.348 -15.701 1.00 92.44 97 GLN A N 1
ATOM 728 C CA . GLN A 1 97 ? 5.696 -4.439 -14.236 1.00 92.44 97 GLN A CA 1
ATOM 729 C C . GLN A 1 97 ? 4.324 -4.029 -13.676 1.00 92.44 97 GLN A C 1
ATOM 731 O O . GLN A 1 97 ? 3.790 -4.721 -12.812 1.00 92.44 97 GLN A O 1
ATOM 736 N N . ARG A 1 98 ? 3.729 -2.937 -14.178 1.00 94.50 98 ARG A N 1
ATOM 737 C CA . ARG A 1 98 ? 2.382 -2.482 -13.787 1.00 94.50 98 ARG A CA 1
ATOM 738 C C . ARG A 1 98 ? 1.333 -3.531 -14.128 1.00 94.50 98 ARG A C 1
ATOM 740 O O . ARG A 1 98 ? 0.562 -3.899 -13.251 1.00 94.50 98 ARG A O 1
ATOM 747 N N . ARG A 1 99 ? 1.343 -4.056 -15.357 1.00 94.38 99 ARG A N 1
ATOM 748 C CA . ARG A 1 99 ? 0.419 -5.116 -15.800 1.00 94.38 99 ARG A CA 1
ATOM 749 C C . ARG A 1 99 ? 0.543 -6.376 -14.953 1.00 94.38 99 ARG A C 1
ATOM 751 O O . ARG A 1 99 ? -0.472 -6.920 -14.534 1.00 94.38 99 ARG A O 1
ATOM 758 N N . LEU A 1 100 ? 1.771 -6.809 -14.666 1.00 95.25 100 LEU A N 1
ATOM 759 C CA . LEU A 1 100 ? 2.039 -7.975 -13.829 1.00 95.25 100 LEU A CA 1
ATOM 760 C C . LEU A 1 100 ? 1.468 -7.796 -12.416 1.00 95.25 100 LEU A C 1
ATOM 762 O O . LEU A 1 100 ? 0.750 -8.663 -11.926 1.00 95.25 100 LEU A O 1
ATOM 766 N N . VAL A 1 101 ? 1.768 -6.667 -11.767 1.00 96.12 101 VAL A N 1
ATOM 767 C CA . VAL A 1 101 ? 1.311 -6.393 -10.396 1.00 96.12 101 VAL A CA 1
ATOM 768 C C . VAL A 1 101 ? -0.203 -6.182 -10.343 1.00 96.12 101 VAL A C 1
ATOM 770 O O . VAL A 1 101 ? -0.848 -6.691 -9.429 1.00 96.12 101 VAL A O 1
ATOM 773 N N . HIS A 1 102 ? -0.782 -5.487 -11.324 1.00 96.12 102 HIS A N 1
ATOM 774 C CA . HIS A 1 102 ? -2.228 -5.306 -11.428 1.00 96.12 102 HIS A CA 1
ATOM 775 C C . HIS A 1 102 ? -2.941 -6.649 -11.631 1.00 96.12 102 HIS A C 1
ATOM 777 O O . HIS A 1 102 ? -3.850 -6.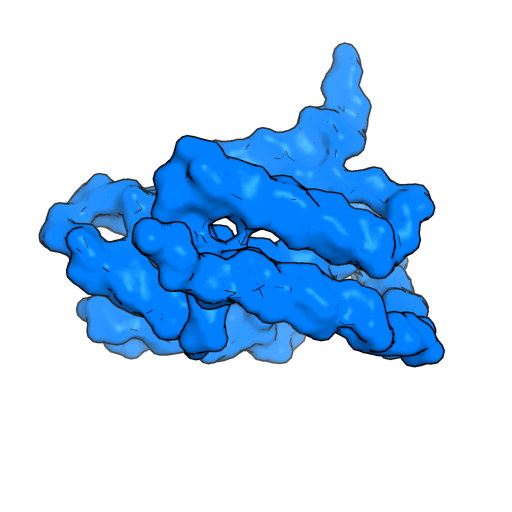972 -10.877 1.00 96.12 102 HIS A O 1
ATOM 783 N N . GLY A 1 103 ? -2.475 -7.485 -12.566 1.00 96.94 103 GLY A N 1
ATOM 784 C CA . GLY A 1 103 ? -3.033 -8.822 -12.791 1.00 96.94 103 GLY A CA 1
ATOM 785 C C . GLY A 1 103 ? -2.952 -9.713 -11.550 1.00 96.94 103 GLY A C 1
ATOM 786 O O . GLY A 1 103 ? -3.934 -10.356 -11.191 1.00 96.94 103 GLY A O 1
ATOM 787 N N . PHE A 1 104 ? -1.825 -9.689 -10.831 1.00 96.06 104 PHE A N 1
ATOM 788 C CA . PHE A 1 104 ? -1.699 -10.394 -9.553 1.00 96.06 104 PHE A CA 1
ATOM 789 C C . PHE A 1 104 ? -2.644 -9.835 -8.475 1.00 96.06 104 PHE A C 1
ATOM 791 O O . PHE A 1 104 ? -3.187 -10.593 -7.676 1.00 96.06 104 PHE A O 1
ATOM 798 N N . SER A 1 105 ? -2.882 -8.522 -8.472 1.00 97.06 105 SER A N 1
ATOM 799 C CA . SER A 1 105 ? -3.822 -7.872 -7.552 1.00 97.06 105 SER A CA 1
ATOM 800 C C . SER A 1 105 ? -5.275 -8.244 -7.855 1.00 97.06 105 SER A C 1
ATOM 802 O O . SER A 1 105 ? -6.021 -8.524 -6.920 1.00 97.06 105 SER A O 1
ATOM 804 N N . CYS A 1 106 ? -5.670 -8.309 -9.132 1.00 96.75 106 CYS A N 1
ATOM 805 C CA . CYS A 1 106 ? -6.999 -8.795 -9.513 1.00 96.75 106 CYS A CA 1
ATOM 806 C C . CYS A 1 106 ? -7.150 -10.288 -9.189 1.00 96.75 106 CYS A C 1
ATOM 808 O O . CYS A 1 106 ? -8.161 -10.671 -8.622 1.00 96.75 106 CYS A O 1
ATOM 810 N N . TRP A 1 107 ? -6.117 -11.114 -9.397 1.00 97.50 107 TRP A N 1
ATOM 811 C CA . TRP A 1 107 ? -6.156 -12.512 -8.950 1.00 97.50 107 TRP A CA 1
ATOM 812 C C . TRP A 1 107 ? -6.358 -12.640 -7.430 1.00 97.50 107 TRP A C 1
ATOM 814 O O . TRP A 1 107 ? -7.177 -13.436 -6.989 1.00 97.50 107 TRP A O 1
ATOM 824 N N . LEU A 1 108 ? -5.671 -11.828 -6.612 1.00 96.69 108 LEU A N 1
ATOM 825 C CA . LEU A 1 108 ? -5.892 -11.805 -5.159 1.00 96.69 108 LEU A CA 1
ATOM 826 C C . LEU A 1 108 ? -7.322 -11.381 -4.794 1.00 96.69 108 LEU A C 1
ATOM 828 O O . LEU A 1 108 ? -7.905 -11.957 -3.873 1.00 96.69 108 LEU A O 1
ATOM 832 N N . LYS A 1 109 ? -7.876 -10.383 -5.496 1.00 96.25 109 LYS A N 1
ATOM 833 C CA . LYS A 1 109 ? -9.286 -9.990 -5.370 1.00 96.25 109 LYS A CA 1
ATOM 834 C C . LYS A 1 109 ? -10.188 -11.186 -5.663 1.00 96.25 109 LYS A C 1
ATOM 836 O O . LYS A 1 109 ? -11.038 -11.490 -4.838 1.00 96.25 109 LYS A O 1
ATOM 841 N N . ASP A 1 110 ? -10.020 -11.826 -6.812 1.00 96.56 110 ASP A N 1
ATOM 842 C CA . ASP A 1 110 ? -10.956 -12.838 -7.303 1.00 96.56 110 ASP A CA 1
ATOM 843 C C . ASP A 1 110 ? -10.890 -14.116 -6.453 1.00 96.56 110 ASP A C 1
ATOM 845 O O . ASP A 1 110 ? -11.918 -14.706 -6.135 1.00 96.56 110 ASP A O 1
ATOM 849 N N . GLU A 1 111 ? -9.690 -14.504 -6.016 1.00 97.88 111 GLU A N 1
ATOM 850 C CA . GLU A 1 111 ? -9.468 -15.711 -5.214 1.00 97.88 111 GLU A CA 1
ATOM 851 C C . GLU A 1 111 ? -9.888 -15.537 -3.745 1.00 97.88 111 GLU A C 1
ATOM 853 O O . GLU A 1 111 ? -10.423 -16.458 -3.130 1.00 97.88 111 GLU A O 1
ATOM 858 N N . PHE A 1 112 ? -9.632 -14.366 -3.149 1.00 96.56 112 PHE A N 1
ATOM 859 C CA . PHE A 1 112 ? -9.793 -14.166 -1.700 1.00 96.56 112 PHE A CA 1
ATOM 860 C C . PHE A 1 112 ? -10.827 -13.104 -1.312 1.00 96.56 112 PHE A C 1
ATOM 862 O O . PHE A 1 112 ? -11.041 -12.878 -0.120 1.00 96.56 112 PHE A O 1
ATOM 869 N N . GLY A 1 113 ? -11.439 -12.415 -2.275 1.00 96.44 113 GLY A N 1
ATOM 870 C CA . GLY A 1 113 ? -12.395 -11.331 -2.030 1.00 96.44 113 GLY A CA 1
ATOM 871 C C . GLY A 1 113 ? -11.783 -10.102 -1.348 1.00 96.44 113 GLY A C 1
ATOM 872 O O . GLY A 1 113 ? -12.495 -9.339 -0.698 1.00 96.44 113 GLY A O 1
ATOM 873 N N . VAL A 1 114 ? -10.461 -9.911 -1.429 1.00 96.38 114 VAL A N 1
ATOM 874 C CA . VAL A 1 114 ? -9.759 -8.846 -0.693 1.00 96.38 114 VAL A CA 1
ATOM 875 C C . VAL A 1 114 ? -9.612 -7.568 -1.512 1.00 96.38 114 VAL A C 1
ATOM 877 O O . VAL A 1 114 ? -9.459 -7.600 -2.731 1.00 96.38 114 VAL A O 1
ATOM 880 N N . ALA A 1 115 ? -9.604 -6.429 -0.822 1.00 97.62 115 ALA A N 1
ATOM 881 C CA . ALA A 1 115 ? -9.112 -5.181 -1.388 1.00 97.62 115 ALA A CA 1
ATOM 882 C C . ALA A 1 115 ? -7.582 -5.174 -1.417 1.00 97.62 115 ALA A C 1
ATOM 884 O O . ALA A 1 115 ? -6.923 -5.550 -0.442 1.00 97.62 115 ALA A O 1
ATOM 885 N N . VAL A 1 116 ? -7.016 -4.730 -2.537 1.00 98.06 116 VAL A N 1
ATOM 886 C CA . VAL A 1 116 ? -5.570 -4.649 -2.743 1.00 98.06 116 VAL A CA 1
ATOM 887 C C . VAL A 1 116 ? -5.202 -3.218 -3.090 1.00 98.06 116 VAL A C 1
ATOM 889 O O . VAL A 1 116 ? -5.802 -2.598 -3.960 1.00 98.06 116 VAL A O 1
ATOM 892 N N . HIS A 1 117 ? -4.175 -2.712 -2.421 1.00 98.12 117 HIS A N 1
ATOM 893 C CA . HIS A 1 117 ? -3.489 -1.479 -2.777 1.00 98.12 117 HIS A CA 1
ATOM 894 C C . HIS A 1 117 ? -2.037 -1.837 -3.071 1.00 98.12 117 HIS A C 1
ATOM 896 O O . HIS A 1 117 ? -1.332 -2.332 -2.186 1.00 98.12 117 HIS A O 1
ATOM 902 N N . TYR A 1 118 ? -1.605 -1.620 -4.311 1.00 97.69 118 TYR A N 1
ATOM 903 C CA . TYR A 1 118 ? -0.242 -1.908 -4.732 1.00 97.69 118 TYR A CA 1
ATOM 904 C C . TYR A 1 118 ? 0.515 -0.628 -5.058 1.00 97.69 118 TYR A C 1
ATOM 906 O O . TYR A 1 118 ? -0.030 0.351 -5.565 1.00 97.69 118 TYR A O 1
ATOM 914 N N . VAL A 1 119 ? 1.821 -0.679 -4.818 1.00 97.06 119 VAL A N 1
ATOM 915 C CA . VAL A 1 119 ? 2.764 0.362 -5.212 1.00 97.06 119 VAL A CA 1
ATOM 916 C C . VAL A 1 119 ? 3.991 -0.277 -5.841 1.00 97.06 119 VAL A C 1
ATOM 918 O O . VAL A 1 119 ? 4.440 -1.344 -5.421 1.00 97.06 119 VAL A O 1
ATOM 921 N N . ILE A 1 120 ? 4.562 0.390 -6.837 1.00 94.81 120 ILE A N 1
ATOM 922 C CA . ILE A 1 120 ? 5.829 0.002 -7.454 1.00 94.81 120 ILE A CA 1
ATOM 923 C C . ILE A 1 120 ? 6.864 1.059 -7.099 1.00 94.81 120 ILE A C 1
ATOM 925 O O . ILE A 1 120 ? 6.682 2.247 -7.376 1.00 94.81 120 ILE A O 1
ATOM 929 N N . HIS A 1 121 ? 7.968 0.629 -6.489 1.00 91.25 121 HIS A N 1
ATOM 930 C CA . HIS A 1 121 ? 9.082 1.506 -6.138 1.00 91.25 121 HIS A CA 1
ATOM 931 C C . HIS A 1 121 ? 10.257 1.364 -7.101 1.00 91.25 121 HIS A C 1
ATOM 933 O O . HIS A 1 121 ? 10.498 0.304 -7.677 1.00 91.25 121 HIS A O 1
ATOM 939 N N . ALA A 1 122 ? 11.025 2.444 -7.248 1.00 87.50 122 ALA A N 1
ATOM 940 C CA . ALA A 1 122 ? 12.279 2.427 -7.983 1.00 87.50 122 ALA A CA 1
ATOM 941 C C . ALA A 1 122 ? 13.279 1.459 -7.326 1.00 87.50 122 ALA A C 1
ATOM 943 O O . ALA A 1 122 ? 13.370 1.420 -6.093 1.00 87.50 122 ALA A O 1
ATOM 944 N N . PRO A 1 123 ? 14.069 0.705 -8.111 1.00 79.81 123 PRO A N 1
ATOM 945 C CA . PRO A 1 123 ? 14.957 -0.294 -7.540 1.00 79.81 123 PRO A CA 1
ATOM 946 C C . PRO A 1 123 ? 16.047 0.323 -6.656 1.00 79.81 123 PRO A C 1
ATOM 948 O O . PRO A 1 123 ? 16.699 1.299 -7.035 1.00 79.81 123 PRO A O 1
ATOM 951 N N . THR A 1 124 ? 16.289 -0.267 -5.483 1.00 68.44 124 THR A N 1
ATOM 952 C CA . THR A 1 124 ? 17.236 0.245 -4.470 1.00 68.44 124 THR A CA 1
ATOM 953 C C . THR A 1 124 ? 18.609 -0.436 -4.478 1.00 68.44 124 THR A C 1
ATOM 955 O O . THR A 1 124 ? 19.536 0.036 -3.820 1.00 68.44 124 THR A O 1
ATOM 958 N N . PHE A 1 125 ? 18.782 -1.506 -5.258 1.00 61.34 125 PHE A N 1
ATOM 959 C CA . PHE A 1 125 ? 19.941 -2.405 -5.168 1.00 61.34 125 PHE A CA 1
ATOM 960 C C . PHE A 1 125 ? 21.264 -1.842 -5.718 1.00 61.34 125 PHE A C 1
ATOM 962 O O . PHE A 1 125 ? 22.329 -2.351 -5.392 1.00 61.34 125 PHE A O 1
ATOM 969 N N . HIS A 1 126 ? 21.232 -0.757 -6.495 1.00 55.28 126 HIS A N 1
ATOM 970 C CA . HIS A 1 126 ? 22.439 -0.118 -7.037 1.00 55.28 126 HIS A CA 1
ATOM 971 C C . HIS A 1 126 ? 22.922 1.106 -6.228 1.00 55.28 126 HIS A C 1
ATOM 973 O O . HIS A 1 126 ? 23.721 1.912 -6.715 1.00 55.28 126 HIS A O 1
ATOM 979 N N . GLY A 1 127 ? 22.416 1.283 -5.006 1.00 59.75 127 GLY A N 1
ATOM 980 C CA . GLY A 1 127 ? 22.703 2.447 -4.172 1.00 59.75 127 GLY A CA 1
ATOM 981 C C . GLY A 1 127 ? 21.927 3.706 -4.584 1.00 59.75 127 GLY A C 1
ATOM 982 O O . GLY A 1 127 ? 21.395 3.826 -5.690 1.00 59.75 127 GLY A O 1
ATOM 983 N N . LYS A 1 128 ? 21.876 4.689 -3.671 1.00 61.00 128 LYS A N 1
ATOM 984 C CA . LYS A 1 128 ? 20.982 5.863 -3.762 1.00 61.00 128 LYS A CA 1
ATOM 985 C C . LYS A 1 128 ? 21.091 6.641 -5.083 1.00 61.00 128 LYS A C 1
ATOM 987 O O . LYS A 1 128 ? 20.072 7.101 -5.593 1.00 61.00 128 LYS A O 1
ATOM 992 N N . LYS A 1 129 ? 22.303 6.792 -5.640 1.00 66.31 129 LYS A N 1
ATOM 993 C CA . LYS A 1 129 ? 22.534 7.538 -6.894 1.00 66.31 129 LYS A CA 1
ATOM 994 C C . LYS A 1 129 ? 21.869 6.857 -8.095 1.00 66.31 129 LYS A C 1
ATOM 996 O O . LYS A 1 129 ? 21.108 7.510 -8.802 1.00 66.31 129 LYS A O 1
ATOM 1001 N N . LYS A 1 130 ? 22.093 5.550 -8.286 1.00 63.34 130 LYS A N 1
ATOM 1002 C CA . LYS A 1 130 ? 21.475 4.798 -9.389 1.00 63.34 130 LYS A CA 1
ATOM 1003 C C . LYS A 1 130 ? 19.960 4.690 -9.220 1.00 63.34 130 LYS A C 1
ATOM 1005 O O . LYS A 1 130 ? 19.248 4.869 -10.195 1.00 63.34 130 LYS A O 1
ATOM 1010 N N . SER A 1 131 ? 19.447 4.495 -8.000 1.00 64.06 131 SER A N 1
ATOM 1011 C CA . SER A 1 131 ? 17.994 4.518 -7.744 1.00 64.06 131 SER A CA 1
ATOM 1012 C C . SER A 1 131 ? 17.344 5.834 -8.166 1.00 64.06 131 SER A C 1
ATOM 1014 O O . SER A 1 131 ? 16.274 5.832 -8.769 1.00 64.06 131 SER A O 1
ATOM 1016 N N . ARG A 1 132 ? 18.010 6.963 -7.887 1.00 65.44 132 ARG A N 1
ATOM 1017 C CA . ARG A 1 132 ? 17.542 8.289 -8.304 1.00 65.44 132 ARG A CA 1
ATOM 1018 C C . ARG A 1 132 ? 17.586 8.467 -9.822 1.00 65.44 132 ARG A C 1
ATOM 1020 O O . ARG A 1 132 ? 16.661 9.049 -10.374 1.00 65.44 132 ARG A O 1
ATOM 1027 N N . GLN A 1 133 ? 18.614 7.940 -10.487 1.00 69.75 133 GLN A N 1
ATOM 1028 C CA . GLN A 1 133 ? 18.684 7.921 -11.948 1.00 69.75 133 GLN A CA 1
ATOM 1029 C C . GLN A 1 133 ? 17.550 7.081 -12.554 1.00 69.75 133 GLN A C 1
ATOM 1031 O O . GLN A 1 133 ? 16.811 7.598 -13.380 1.00 69.75 133 GLN A O 1
ATOM 1036 N N . TYR A 1 134 ? 17.330 5.848 -12.082 1.00 68.69 134 TYR A N 1
ATOM 1037 C CA . TYR A 1 134 ? 16.225 5.002 -12.556 1.00 68.69 134 TYR A CA 1
ATOM 1038 C C . TYR A 1 134 ? 14.854 5.660 -12.368 1.00 68.69 134 TYR A C 1
ATOM 1040 O O . TYR A 1 134 ? 13.987 5.532 -13.230 1.00 68.69 134 TYR A O 1
ATOM 1048 N N . TRP A 1 135 ? 14.658 6.368 -11.251 1.00 67.31 135 TRP A N 1
ATOM 1049 C CA . TRP A 1 135 ? 13.448 7.151 -11.006 1.00 67.31 135 TRP A CA 1
ATOM 1050 C C . TRP A 1 135 ? 13.280 8.284 -12.031 1.00 67.31 135 TRP A C 1
ATOM 1052 O O . TRP A 1 135 ? 12.209 8.405 -12.620 1.00 67.31 135 TRP A O 1
ATOM 1062 N N . ASN A 1 136 ? 14.338 9.056 -12.311 1.00 72.56 136 ASN A N 1
ATOM 1063 C CA . ASN A 1 136 ? 14.308 10.105 -13.338 1.00 72.56 136 ASN A CA 1
ATOM 1064 C C . ASN A 1 136 ? 14.019 9.531 -14.737 1.00 72.56 136 ASN A C 1
ATOM 1066 O O . ASN A 1 136 ? 13.158 10.048 -15.445 1.00 72.56 136 ASN A O 1
ATOM 1070 N N . ASP A 1 137 ? 14.706 8.453 -15.123 1.00 71.31 137 ASP A N 1
ATOM 1071 C CA . ASP A 1 137 ? 14.605 7.853 -16.458 1.00 71.31 137 ASP A CA 1
ATOM 1072 C C . ASP A 1 137 ? 13.201 7.293 -16.727 1.00 71.31 137 ASP A C 1
ATOM 1074 O O . ASP A 1 137 ? 12.665 7.455 -17.826 1.00 71.31 137 ASP A O 1
ATOM 1078 N N . ARG A 1 138 ? 12.585 6.656 -15.719 1.00 68.56 138 ARG A N 1
ATOM 1079 C CA . ARG A 1 138 ? 11.219 6.118 -15.817 1.00 68.56 138 ARG A CA 1
ATOM 1080 C C . ARG A 1 138 ? 10.157 7.219 -15.795 1.00 68.56 138 ARG A C 1
ATOM 1082 O O . ARG A 1 138 ? 9.203 7.116 -16.553 1.00 68.56 138 ARG A O 1
ATOM 1089 N N . ASN A 1 139 ? 10.351 8.292 -15.025 1.00 64.88 139 ASN A N 1
ATOM 1090 C CA . ASN A 1 139 ? 9.427 9.433 -15.023 1.00 64.88 139 ASN A CA 1
ATOM 1091 C C . ASN A 1 139 ? 9.493 10.281 -16.304 1.00 64.88 139 ASN A C 1
ATOM 1093 O O . ASN A 1 139 ? 8.525 10.960 -16.637 1.00 64.88 139 ASN A O 1
ATOM 1097 N N . ASN A 1 140 ? 10.618 10.266 -17.027 1.00 60.97 140 ASN A N 1
ATOM 1098 C CA . ASN A 1 140 ? 10.791 11.066 -18.244 1.00 60.97 140 ASN A CA 1
ATOM 1099 C C . ASN A 1 140 ? 10.248 10.374 -19.514 1.00 60.97 140 ASN A C 1
ATOM 1101 O O . ASN A 1 140 ? 10.018 11.024 -20.535 1.00 60.97 140 ASN A O 1
ATOM 1105 N N . ARG A 1 141 ? 9.996 9.056 -19.481 1.00 57.00 141 ARG A N 1
ATOM 1106 C CA . ARG A 1 141 ? 9.353 8.338 -20.595 1.00 57.00 141 ARG A CA 1
ATOM 1107 C C . ARG A 1 141 ? 7.841 8.574 -20.581 1.00 57.00 141 ARG A C 1
ATOM 1109 O O . ARG A 1 141 ? 7.075 7.753 -20.098 1.00 57.00 141 ARG A O 1
ATOM 1116 N N . ARG A 1 142 ? 7.400 9.684 -21.178 1.00 50.72 142 ARG A N 1
ATOM 1117 C CA . ARG A 1 142 ? 5.997 9.865 -21.586 1.00 50.72 142 ARG A CA 1
ATOM 1118 C C . ARG A 1 142 ? 5.680 8.921 -22.752 1.00 50.72 142 ARG A C 1
ATOM 1120 O O . ARG A 1 142 ? 6.018 9.258 -23.884 1.00 50.72 142 ARG A O 1
ATOM 1127 N N . ARG A 1 143 ? 5.038 7.768 -22.525 1.00 47.66 143 ARG A N 1
ATOM 1128 C CA . ARG A 1 143 ? 4.363 7.009 -23.600 1.00 47.66 143 ARG A CA 1
ATOM 1129 C C . ARG A 1 143 ? 3.087 6.295 -23.119 1.00 47.66 143 ARG A C 1
ATOM 1131 O O . ARG A 1 143 ? 3.164 5.301 -22.422 1.00 47.66 143 ARG A O 1
ATOM 1138 N N . HIS A 1 144 ? 1.966 6.842 -23.599 1.00 48.25 144 HIS A N 1
ATOM 1139 C CA . HIS A 1 144 ? 0.647 6.269 -23.933 1.00 48.25 144 HIS A CA 1
ATOM 1140 C C . HIS A 1 144 ? -0.132 5.420 -22.906 1.00 48.25 144 HIS A C 1
ATOM 1142 O O . HIS A 1 144 ? 0.091 4.225 -22.746 1.00 48.25 144 HIS A O 1
ATOM 1148 N N . ASP A 1 145 ? -1.176 6.062 -22.367 1.00 50.12 145 ASP A N 1
ATOM 1149 C CA . ASP A 1 145 ? -2.129 5.609 -21.340 1.00 50.12 145 ASP A CA 1
ATOM 1150 C C . ASP A 1 145 ? -3.386 4.868 -21.859 1.00 50.12 145 ASP A C 1
ATOM 1152 O O . ASP A 1 145 ? -4.323 4.646 -21.104 1.00 50.12 145 ASP A O 1
ATOM 1156 N N . SER A 1 146 ? -3.474 4.445 -23.124 1.00 47.66 146 SER A N 1
ATOM 1157 C CA . SER A 1 146 ? -4.780 4.003 -23.664 1.00 47.66 146 SER A CA 1
ATOM 1158 C C . SER A 1 146 ? -5.220 2.575 -23.304 1.00 47.66 146 SER A C 1
ATOM 1160 O O . SER A 1 146 ? -6.388 2.243 -23.481 1.00 47.66 146 SER A O 1
ATOM 1162 N N . LEU A 1 147 ? -4.321 1.706 -22.825 1.00 45.94 147 LEU A N 1
ATOM 1163 C CA . LEU A 1 147 ? -4.657 0.303 -22.520 1.00 45.94 147 LEU A CA 1
ATOM 1164 C C . LEU A 1 147 ? -4.920 0.033 -21.035 1.00 45.94 147 LEU A C 1
ATOM 1166 O O . LEU A 1 147 ? -5.556 -0.967 -20.726 1.00 45.94 147 LEU A O 1
ATOM 1170 N N . LEU A 1 148 ? -4.446 0.883 -20.122 1.00 48.44 148 LEU A N 1
ATOM 1171 C CA . LEU A 1 148 ? -4.586 0.659 -18.676 1.00 48.44 148 LEU A CA 1
ATOM 1172 C C . LEU A 1 148 ? -5.977 1.061 -18.160 1.00 48.44 148 LEU A C 1
ATOM 1174 O O . LEU A 1 148 ? -6.546 0.337 -17.349 1.00 48.44 148 LEU A O 1
ATOM 1178 N N . GLU A 1 149 ? -6.586 2.109 -18.728 1.00 47.78 149 GLU A N 1
ATOM 1179 C CA . GLU A 1 149 ? -7.947 2.547 -18.371 1.00 47.78 149 GLU A CA 1
ATOM 1180 C C . GLU A 1 149 ? -9.020 1.468 -18.615 1.00 47.78 149 GLU A C 1
ATOM 1182 O O . GLU A 1 149 ? -10.028 1.414 -17.911 1.00 47.78 149 GLU A O 1
ATOM 1187 N N . VAL A 1 150 ? -8.806 0.579 -19.594 1.00 49.69 150 VAL A N 1
ATOM 1188 C CA . VAL A 1 150 ? -9.737 -0.519 -19.909 1.00 49.69 150 VAL A CA 1
ATOM 1189 C C . VAL A 1 150 ? -9.685 -1.624 -18.845 1.00 49.69 150 VAL A C 1
ATOM 1191 O O . VAL A 1 150 ? -10.720 -2.200 -18.517 1.00 49.69 150 VAL A O 1
ATOM 1194 N N . PHE A 1 151 ? -8.508 -1.897 -18.271 1.00 47.50 151 PHE A N 1
ATOM 1195 C CA . PHE A 1 151 ? -8.342 -2.917 -17.229 1.00 47.50 151 PHE A CA 1
ATOM 1196 C C . PHE A 1 151 ? -8.781 -2.421 -15.845 1.00 47.50 151 PHE A C 1
ATOM 1198 O O . PHE A 1 151 ? -9.435 -3.172 -15.119 1.00 47.50 151 PHE A O 1
ATOM 1205 N N . ASP A 1 152 ? -8.512 -1.155 -15.511 1.00 50.16 152 ASP A N 1
ATOM 1206 C CA . ASP A 1 152 ? -8.924 -0.554 -14.233 1.00 50.16 152 ASP A CA 1
ATOM 1207 C C . ASP A 1 152 ? -10.458 -0.544 -14.079 1.00 50.16 152 ASP A C 1
ATOM 1209 O O . ASP A 1 152 ? -10.988 -0.745 -12.983 1.00 50.16 152 ASP A O 1
ATOM 1213 N N . ARG A 1 153 ? -11.198 -0.394 -15.189 1.00 51.53 153 ARG A N 1
ATOM 1214 C CA . ARG A 1 153 ? -12.671 -0.388 -15.188 1.00 51.53 153 ARG A CA 1
ATOM 1215 C C . ARG A 1 153 ? -13.294 -1.751 -14.881 1.00 51.53 153 ARG A C 1
ATOM 1217 O O . ARG A 1 153 ? -14.399 -1.784 -14.357 1.00 51.53 153 ARG A O 1
ATOM 1224 N N . LEU A 1 154 ? -12.593 -2.845 -15.185 1.00 51.88 154 LEU A N 1
ATOM 1225 C CA . LEU A 1 154 ? -13.059 -4.219 -14.960 1.00 51.88 154 LEU A CA 1
ATOM 1226 C C . LEU A 1 154 ? -12.702 -4.736 -13.557 1.00 51.88 154 LEU A C 1
ATOM 1228 O O . LEU A 1 154 ? -13.457 -5.507 -12.973 1.00 51.88 154 LEU A O 1
ATOM 1232 N N . CYS A 1 155 ? -11.578 -4.302 -12.972 1.00 53.16 155 CYS A N 1
ATOM 1233 C CA . CYS A 1 155 ? -11.188 -4.750 -11.627 1.00 53.16 155 CYS A CA 1
ATOM 1234 C C . CYS A 1 155 ? -11.845 -3.943 -10.485 1.00 53.16 155 CYS A C 1
ATOM 1236 O O . CYS A 1 155 ? -11.878 -4.435 -9.350 1.00 53.16 155 CYS A O 1
ATOM 1238 N N . CYS A 1 156 ? -12.408 -2.759 -10.764 1.00 48.50 156 CYS A N 1
ATOM 1239 C CA . CYS A 1 156 ? -13.079 -1.898 -9.777 1.00 48.50 156 CYS A C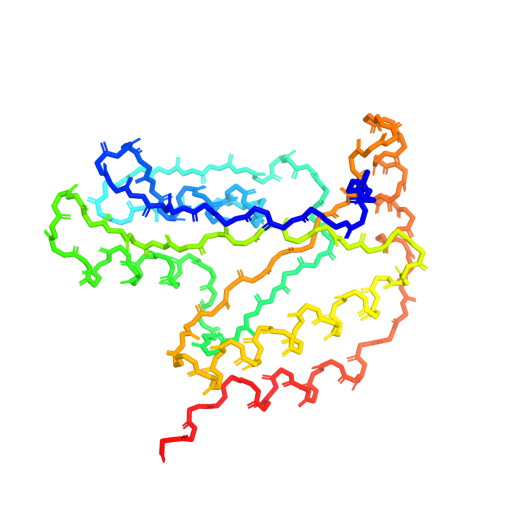A 1
ATOM 1240 C C . CYS A 1 156 ? -14.599 -2.111 -9.645 1.00 48.50 156 CYS A C 1
ATOM 1242 O O . CYS A 1 156 ? -15.194 -1.545 -8.727 1.00 48.50 156 CYS A O 1
ATOM 1244 N N . THR A 1 157 ? -15.245 -2.876 -10.532 1.00 44.25 157 THR A N 1
ATOM 1245 C CA . THR A 1 157 ? -16.679 -3.173 -10.414 1.00 44.25 157 THR A CA 1
ATOM 1246 C C . THR A 1 157 ? -16.906 -4.364 -9.483 1.00 44.25 157 THR A C 1
ATOM 1248 O O . THR A 1 157 ? -16.283 -5.423 -9.613 1.00 44.25 157 THR A O 1
ATOM 1251 N N . ASN A 1 158 ? -17.780 -4.146 -8.500 1.00 43.44 158 ASN A N 1
ATOM 1252 C CA . ASN A 1 158 ? -18.412 -5.196 -7.714 1.00 43.44 158 ASN A CA 1
ATOM 1253 C C . ASN A 1 158 ? -19.558 -5.755 -8.553 1.00 43.44 158 ASN A C 1
ATOM 1255 O O . ASN A 1 158 ? -20.668 -5.233 -8.477 1.00 43.44 158 ASN A O 1
ATOM 1259 N N . ASP A 1 159 ? -19.290 -6.787 -9.343 1.00 38.16 159 ASP A N 1
ATOM 1260 C CA . ASP A 1 159 ? -20.360 -7.688 -9.753 1.00 38.16 159 ASP A CA 1
ATOM 1261 C C . ASP A 1 159 ? -20.443 -8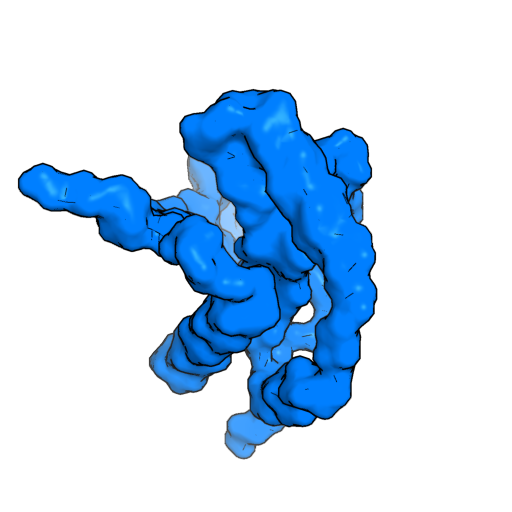.770 -8.673 1.00 38.16 159 ASP A C 1
ATOM 1263 O O . ASP A 1 159 ? -19.575 -9.637 -8.558 1.00 38.16 159 ASP A O 1
ATOM 1267 N N . VAL A 1 160 ? -21.430 -8.580 -7.795 1.00 40.00 160 VAL A N 1
ATOM 1268 C CA . VAL A 1 160 ? -21.904 -9.549 -6.799 1.00 40.00 160 VAL A CA 1
ATOM 1269 C C . VAL A 1 160 ? -22.787 -10.571 -7.502 1.00 40.00 160 VAL A C 1
ATOM 1271 O O . VAL A 1 160 ? -23.589 -10.134 -8.360 1.00 40.00 160 VAL A O 1
#

Foldseek 3Di:
DQDPQNDKDKDFAWLVVVGALLQVLCQQVQAWEAQPVVRDIHHRVVPDFWLDKDKFQDDPDDNVQRSVLVVVDDDSGDRSDMDIDRRDPPPDQVVVVVVVVLVVRLVCCVVPVDMDIDIDGQDCVVHDVVSVVSRVVSVPPDDDDPPVVVSNVVRHDPPD